Protein AF-A0A967DY01-F1 (afdb_monomer_lite)

Radius of gyration: 10.84 Å; chains: 1; bounding box: 29×23×24 Å

pLDDT: mean 89.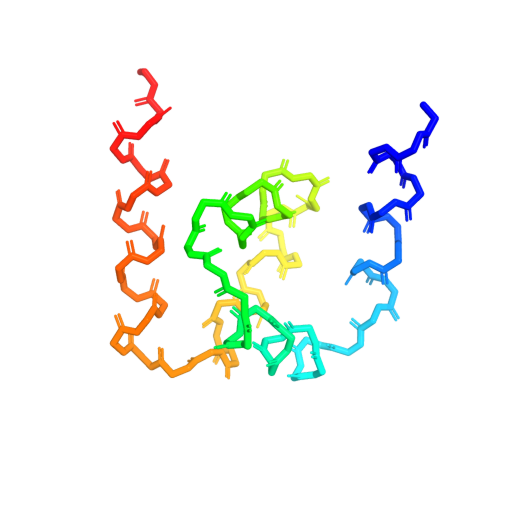01, std 7.22, range [56.03, 94.88]

Sequence (66 aa):
EERTRLAKMYESMPSEDAAARLERMPDRRALEILRLVKSKTAGAILSQVKADRAAKLTEQLLAQMP

Foldseek 3Di:
DVLQVLQVVLVPDQLLVLLVVLVVDDLVVSLSNLVSYDVVSSVSNLVNHPVVSSVVSVVVNVVPDD

Structure (mmCIF, N/CA/C/O backbone):
data_AF-A0A967DY01-F1
#
_entry.id   AF-A0A967DY01-F1
#
loop_
_atom_site.group_PDB
_atom_site.id
_atom_site.type_symbol
_atom_site.label_atom_id
_atom_site.label_alt_id
_atom_site.label_comp_id
_atom_site.label_asym_id
_atom_site.label_entity_id
_atom_site.label_seq_id
_atom_site.pdbx_PDB_ins_code
_atom_site.Cartn_x
_atom_site.Cartn_y
_atom_site.Cartn_z
_atom_site.occupancy
_atom_site.B_iso_or_equiv
_atom_site.auth_seq_id
_atom_site.auth_comp_id
_atom_site.auth_asym_id
_atom_site.auth_atom_id
_atom_site.pdbx_PDB_model_num
ATOM 1 N N . GLU A 1 1 ? 16.422 -1.166 11.408 1.00 66.06 1 GLU A N 1
ATOM 2 C CA . GLU A 1 1 ? 17.110 -2.059 10.451 1.00 66.06 1 GLU A CA 1
ATOM 3 C C . GLU A 1 1 ? 16.126 -2.800 9.530 1.00 66.06 1 GLU A C 1
ATOM 5 O O . GLU A 1 1 ? 16.049 -2.471 8.351 1.00 66.06 1 GLU A O 1
ATOM 10 N N . GLU A 1 2 ? 15.323 -3.749 10.034 1.00 77.75 2 GLU A N 1
ATOM 11 C CA . GLU A 1 2 ? 14.480 -4.624 9.188 1.00 77.75 2 GLU A CA 1
ATOM 12 C C . GLU A 1 2 ? 13.379 -3.890 8.405 1.00 77.75 2 GLU A C 1
ATOM 14 O O . GLU A 1 2 ? 13.254 -4.064 7.194 1.00 77.75 2 GLU A O 1
ATOM 19 N N . ARG A 1 3 ? 12.649 -2.983 9.064 1.00 80.94 3 ARG A N 1
ATOM 20 C CA . ARG A 1 3 ? 11.626 -2.132 8.428 1.00 80.94 3 ARG A CA 1
ATOM 21 C C . ARG A 1 3 ? 12.182 -1.309 7.261 1.00 80.94 3 ARG A C 1
ATOM 23 O O . ARG A 1 3 ? 11.534 -1.182 6.229 1.00 80.94 3 ARG A O 1
ATOM 30 N N . THR A 1 4 ? 13.402 -0.796 7.406 1.00 85.44 4 THR A N 1
ATOM 31 C CA . THR A 1 4 ? 14.084 0.012 6.385 1.00 85.44 4 THR A CA 1
ATOM 32 C C . THR A 1 4 ? 14.515 -0.835 5.189 1.00 85.44 4 THR A C 1
ATOM 34 O O . THR A 1 4 ? 14.394 -0.388 4.049 1.00 85.44 4 THR A O 1
ATOM 37 N N . ARG A 1 5 ? 14.987 -2.069 5.424 1.00 87.50 5 ARG A N 1
ATOM 38 C CA . ARG A 1 5 ? 15.275 -3.029 4.346 1.00 87.50 5 ARG A CA 1
ATOM 39 C C . ARG A 1 5 ? 14.006 -3.415 3.593 1.00 87.50 5 ARG A C 1
ATOM 41 O O . ARG A 1 5 ? 14.024 -3.439 2.367 1.00 87.50 5 ARG A O 1
ATOM 48 N N . LEU A 1 6 ? 12.912 -3.655 4.316 1.00 87.94 6 LEU A N 1
ATOM 49 C CA . LEU A 1 6 ? 11.618 -3.970 3.717 1.00 87.94 6 LEU A CA 1
ATOM 50 C C . LEU A 1 6 ? 11.122 -2.812 2.843 1.00 87.94 6 LEU A C 1
ATOM 52 O O . LEU A 1 6 ? 10.802 -3.034 1.680 1.00 87.94 6 LEU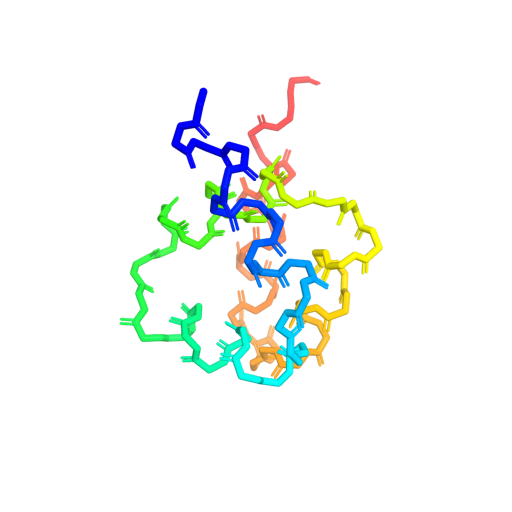 A O 1
ATOM 56 N N . ALA A 1 7 ? 11.141 -1.582 3.364 1.00 89.94 7 ALA A N 1
ATOM 57 C CA . ALA A 1 7 ? 10.773 -0.386 2.609 1.00 89.94 7 ALA A CA 1
ATOM 58 C C . ALA A 1 7 ? 11.575 -0.277 1.308 1.00 89.94 7 ALA A C 1
ATOM 60 O O . ALA A 1 7 ? 10.989 -0.252 0.232 1.00 89.94 7 ALA A O 1
ATOM 61 N N . LYS A 1 8 ? 12.912 -0.328 1.391 1.00 91.81 8 LYS A N 1
ATOM 62 C CA . LYS A 1 8 ? 13.782 -0.283 0.206 1.00 91.81 8 LYS A CA 1
ATOM 63 C C . LYS A 1 8 ? 13.481 -1.403 -0.784 1.00 91.81 8 LYS A C 1
ATOM 65 O O . LYS A 1 8 ? 13.520 -1.168 -1.984 1.00 91.81 8 LYS A O 1
ATOM 70 N N . MET A 1 9 ? 13.173 -2.605 -0.299 1.00 91.69 9 MET A N 1
ATOM 71 C CA . MET A 1 9 ? 12.839 -3.718 -1.178 1.00 91.69 9 MET A CA 1
ATOM 72 C C . MET A 1 9 ? 11.570 -3.433 -1.980 1.00 91.69 9 MET A C 1
ATOM 74 O O . MET A 1 9 ? 11.582 -3.602 -3.192 1.00 91.69 9 MET A O 1
ATOM 78 N N . TYR A 1 10 ? 10.502 -2.972 -1.329 1.00 90.62 10 TYR A N 1
ATOM 79 C CA . TYR A 1 10 ? 9.258 -2.621 -2.019 1.00 90.62 10 TYR A CA 1
ATOM 80 C C . TYR A 1 10 ? 9.386 -1.350 -2.869 1.00 90.62 10 TYR A C 1
ATOM 82 O O . TYR A 1 10 ? 8.706 -1.237 -3.880 1.00 90.62 10 TYR A O 1
ATOM 90 N N . GLU A 1 11 ? 10.266 -0.414 -2.505 1.00 90.88 11 GLU A N 1
ATOM 91 C CA . GLU A 1 11 ? 10.567 0.768 -3.321 1.00 90.88 11 GLU A CA 1
ATOM 92 C C . GLU A 1 11 ? 11.352 0.445 -4.596 1.00 90.88 11 GLU A C 1
ATOM 94 O O . GLU A 1 11 ? 11.155 1.114 -5.607 1.00 90.88 11 GLU A O 1
ATOM 99 N N . SER A 1 12 ? 12.227 -0.561 -4.557 1.00 92.38 12 SER A N 1
ATOM 100 C CA . SER A 1 12 ? 12.965 -1.041 -5.732 1.00 92.38 12 SER A CA 1
ATOM 101 C C . SER A 1 12 ? 12.211 -2.118 -6.521 1.00 92.38 12 SER A C 1
ATOM 103 O O . SER A 1 12 ? 12.665 -2.520 -7.589 1.00 92.38 12 SER A O 1
ATOM 105 N N . MET A 1 13 ? 11.095 -2.624 -5.990 1.00 92.44 13 MET A N 1
ATOM 106 C CA . MET A 1 13 ? 10.258 -3.636 -6.633 1.00 92.44 13 MET A CA 1
ATOM 107 C C . MET A 1 13 ? 9.290 -2.974 -7.622 1.00 92.44 13 MET A C 1
ATOM 109 O O . MET A 1 13 ? 8.742 -1.914 -7.309 1.00 92.44 13 MET A O 1
ATOM 113 N N . PRO A 1 14 ? 9.021 -3.592 -8.788 1.00 93.94 14 PRO A N 1
ATOM 114 C CA . PRO A 1 14 ? 7.971 -3.127 -9.684 1.00 93.94 14 PRO A CA 1
ATOM 115 C C . PRO A 1 14 ? 6.636 -3.016 -8.948 1.00 93.94 14 PRO A C 1
ATOM 117 O O . PRO A 1 14 ? 6.274 -3.885 -8.151 1.00 93.94 14 PRO A O 1
ATOM 120 N N . SER A 1 15 ? 5.886 -1.949 -9.220 1.00 91.44 15 SER A N 1
ATOM 121 C CA . SER A 1 15 ? 4.619 -1.689 -8.529 1.00 91.44 15 SER A CA 1
ATOM 122 C C . SER A 1 15 ? 3.592 -2.805 -8.745 1.00 91.44 15 SER A C 1
ATOM 124 O O . SER A 1 15 ? 2.818 -3.089 -7.838 1.00 91.44 15 SER A O 1
ATOM 126 N N . GLU A 1 16 ? 3.633 -3.470 -9.901 1.00 92.88 16 GLU A N 1
ATOM 127 C CA . GLU A 1 16 ? 2.770 -4.603 -10.252 1.00 92.88 16 GLU A CA 1
ATOM 128 C C . GLU A 1 16 ? 3.081 -5.849 -9.399 1.00 92.88 16 GLU A C 1
ATOM 130 O O . GLU A 1 16 ? 2.188 -6.412 -8.766 1.00 92.88 16 GLU A O 1
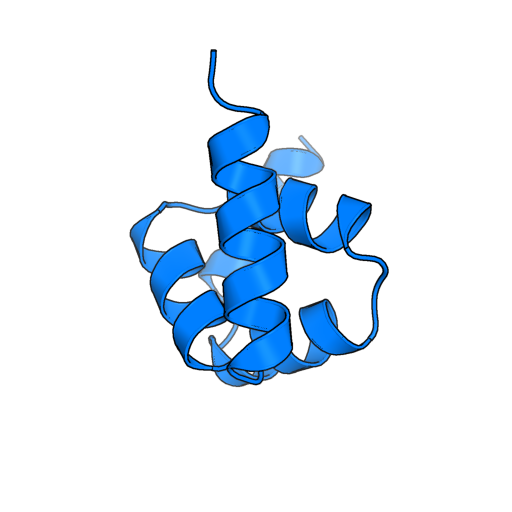ATOM 135 N N . ASP A 1 17 ? 4.362 -6.217 -9.264 1.00 94.12 17 ASP A N 1
ATOM 136 C CA . ASP A 1 17 ? 4.809 -7.303 -8.378 1.00 94.12 17 ASP A CA 1
ATOM 137 C C . ASP A 1 17 ? 4.488 -7.017 -6.909 1.00 94.12 17 ASP A C 1
ATOM 139 O O . ASP A 1 17 ? 4.012 -7.885 -6.166 1.00 94.12 17 ASP A O 1
ATOM 143 N N . ALA A 1 18 ? 4.744 -5.782 -6.473 1.00 93.06 18 ALA A N 1
ATOM 144 C CA . ALA A 1 18 ? 4.421 -5.343 -5.127 1.00 93.06 18 ALA A CA 1
ATOM 145 C C . ALA A 1 18 ? 2.910 -5.438 -4.875 1.00 93.06 18 ALA A C 1
ATOM 147 O O . ALA A 1 18 ? 2.506 -5.995 -3.854 1.00 93.06 18 ALA A O 1
ATOM 148 N N . ALA A 1 19 ? 2.078 -4.985 -5.815 1.00 92.44 19 ALA A N 1
ATOM 149 C CA . ALA A 1 19 ? 0.628 -5.101 -5.733 1.00 92.44 19 ALA A CA 1
ATOM 150 C C . ALA A 1 19 ? 0.171 -6.560 -5.662 1.00 92.44 19 ALA A C 1
ATOM 152 O O . ALA A 1 19 ? -0.581 -6.909 -4.755 1.00 92.44 19 ALA A O 1
ATOM 153 N N . ALA A 1 20 ? 0.689 -7.439 -6.523 1.00 93.50 20 ALA A N 1
ATOM 154 C CA . ALA A 1 20 ? 0.372 -8.866 -6.494 1.00 93.50 20 ALA A CA 1
ATOM 155 C C . ALA A 1 20 ? 0.747 -9.524 -5.151 1.00 93.50 20 ALA A C 1
ATOM 157 O O . ALA A 1 20 ? 0.031 -10.395 -4.646 1.0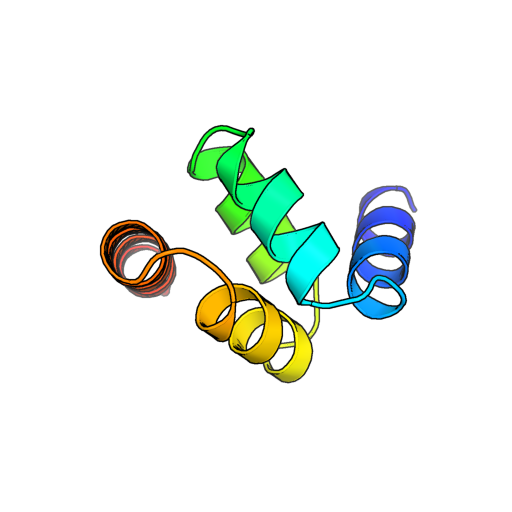0 93.50 20 ALA A O 1
ATOM 158 N N . ARG A 1 21 ? 1.849 -9.090 -4.524 1.00 92.12 21 ARG A N 1
ATOM 159 C CA . ARG A 1 21 ? 2.220 -9.522 -3.167 1.00 92.12 21 ARG A CA 1
ATOM 160 C C . ARG A 1 21 ? 1.266 -8.976 -2.117 1.00 92.12 21 ARG A C 1
ATOM 162 O O . ARG A 1 21 ? 0.829 -9.756 -1.271 1.00 92.12 21 ARG A O 1
ATOM 169 N N . LEU A 1 22 ? 0.937 -7.682 -2.170 1.00 90.56 22 LEU A N 1
ATOM 170 C CA . LEU A 1 22 ? -0.072 -7.073 -1.299 1.00 90.56 22 LEU A CA 1
ATOM 171 C C . LEU A 1 22 ? -1.411 -7.812 -1.418 1.00 90.56 22 LEU A C 1
ATOM 173 O O . LEU A 1 22 ? -2.085 -8.036 -0.414 1.00 90.56 22 LEU A O 1
ATOM 177 N N . GLU A 1 23 ? -1.759 -8.275 -2.619 1.00 89.50 23 GLU A N 1
ATOM 178 C CA . GLU A 1 23 ? -2.981 -9.035 -2.846 1.00 89.50 23 GLU A CA 1
ATOM 179 C C . GLU A 1 23 ? -2.976 -10.428 -2.194 1.00 89.50 23 GLU A C 1
ATOM 181 O O . GLU A 1 23 ? -4.021 -10.994 -1.860 1.00 89.50 23 GLU A O 1
ATOM 186 N N . ARG A 1 24 ? -1.805 -11.017 -1.985 1.00 90.62 24 ARG A N 1
ATOM 187 C CA . ARG A 1 24 ? -1.685 -12.349 -1.377 1.00 90.62 24 ARG A CA 1
ATOM 188 C C . ARG A 1 24 ? -1.521 -12.307 0.139 1.00 90.62 24 ARG A C 1
ATOM 190 O O . ARG A 1 24 ? -1.428 -13.359 0.765 1.00 90.62 24 ARG A O 1
ATOM 197 N N . MET A 1 25 ? -1.487 -11.119 0.738 1.00 91.00 25 MET A N 1
ATOM 198 C CA . MET A 1 25 ? -1.301 -10.938 2.175 1.00 91.00 25 MET A CA 1
ATOM 199 C C . MET A 1 25 ? -2.497 -10.230 2.830 1.00 91.00 25 MET A C 1
ATOM 201 O O . MET A 1 25 ? -3.286 -9.572 2.147 1.00 91.00 25 MET A O 1
ATOM 205 N N . PRO A 1 26 ? -2.663 -10.374 4.157 1.00 92.44 26 PRO A N 1
ATOM 206 C CA . PRO A 1 26 ? -3.740 -9.708 4.879 1.00 92.44 26 PRO A CA 1
ATOM 207 C C . PRO A 1 26 ? -3.574 -8.186 4.884 1.00 92.44 26 PRO A C 1
ATOM 209 O O . PRO A 1 26 ? -2.453 -7.674 4.968 1.00 92.44 26 PRO A O 1
ATOM 212 N N . ASP A 1 27 ? -4.710 -7.485 4.887 1.00 89.38 27 ASP A N 1
ATOM 213 C CA . ASP A 1 27 ? -4.799 -6.022 4.786 1.00 89.38 27 ASP A CA 1
ATOM 214 C C . ASP A 1 27 ? -3.892 -5.314 5.803 1.00 89.38 27 ASP A C 1
ATOM 216 O O . ASP A 1 27 ? -3.136 -4.414 5.452 1.00 89.38 27 ASP A O 1
ATOM 220 N N . ARG A 1 28 ? -3.845 -5.803 7.050 1.00 89.44 28 ARG A N 1
ATOM 221 C CA . ARG A 1 28 ? -2.973 -5.258 8.105 1.00 89.44 28 ARG A CA 1
ATOM 222 C C . ARG A 1 28 ? -1.496 -5.205 7.695 1.00 89.44 28 ARG A C 1
ATOM 224 O O . ARG A 1 28 ? -0.828 -4.207 7.940 1.00 89.44 28 ARG A O 1
ATOM 231 N N . A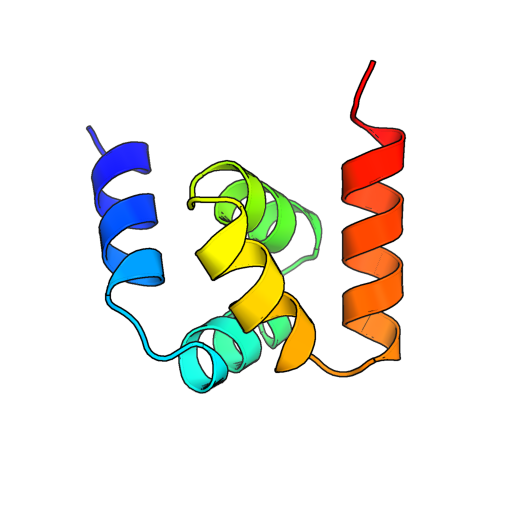RG A 1 29 ? -0.989 -6.264 7.054 1.00 90.62 29 ARG A N 1
ATOM 232 C CA . ARG A 1 29 ? 0.421 -6.367 6.640 1.00 90.62 29 ARG A CA 1
ATOM 233 C C . ARG A 1 29 ? 0.701 -5.515 5.403 1.00 90.62 29 ARG A C 1
ATOM 235 O O . ARG A 1 29 ? 1.755 -4.891 5.315 1.00 90.62 29 ARG A O 1
ATOM 242 N N . ALA A 1 30 ? -0.261 -5.457 4.483 1.00 91.75 30 ALA A N 1
ATOM 243 C CA . ALA A 1 30 ? -0.215 -4.575 3.323 1.00 91.75 30 ALA A CA 1
ATOM 244 C C . ALA A 1 30 ? -0.147 -3.097 3.746 1.00 91.75 30 ALA A C 1
ATOM 246 O O . ALA A 1 30 ? 0.710 -2.361 3.263 1.00 91.75 30 ALA A O 1
ATOM 247 N N . LEU A 1 31 ? -0.978 -2.685 4.707 1.00 91.00 31 LEU A N 1
ATOM 248 C CA . LEU A 1 31 ? -0.964 -1.332 5.268 1.00 91.00 31 LEU A CA 1
ATOM 249 C C . LEU A 1 31 ? 0.359 -0.998 5.955 1.00 91.00 31 LEU A C 1
ATOM 251 O O . LEU A 1 31 ? 0.869 0.103 5.772 1.00 91.00 31 LEU A O 1
ATOM 255 N N . GLU A 1 32 ? 0.944 -1.931 6.713 1.00 90.75 32 GLU A N 1
ATOM 256 C CA . GLU A 1 32 ? 2.274 -1.717 7.294 1.00 90.75 32 GLU A CA 1
ATOM 257 C C . GLU A 1 32 ? 3.317 -1.435 6.209 1.00 90.75 32 GLU A C 1
ATOM 259 O O . GLU A 1 32 ? 4.075 -0.479 6.333 1.00 90.75 32 GLU A O 1
ATOM 264 N N . ILE A 1 33 ? 3.326 -2.200 5.115 1.00 90.94 33 ILE A N 1
ATOM 265 C CA . ILE A 1 33 ? 4.256 -1.972 4.000 1.00 90.94 33 ILE A CA 1
ATOM 266 C C . ILE A 1 33 ? 3.995 -0.620 3.330 1.00 90.94 33 ILE A C 1
ATOM 268 O O . ILE A 1 33 ? 4.942 0.131 3.104 1.00 90.94 33 ILE A O 1
ATOM 272 N N . LEU A 1 34 ? 2.731 -0.281 3.061 1.00 90.56 34 LEU A N 1
ATOM 273 C CA . LEU A 1 34 ? 2.352 1.006 2.466 1.00 90.56 34 LEU A CA 1
ATOM 274 C C . LEU A 1 34 ? 2.781 2.197 3.336 1.00 90.56 34 LEU A C 1
ATOM 276 O O . LEU A 1 34 ? 3.146 3.234 2.793 1.00 90.56 34 LEU A O 1
ATOM 280 N N . ARG A 1 35 ? 2.795 2.042 4.668 1.00 89.38 35 ARG A N 1
ATOM 281 C CA . ARG A 1 35 ? 3.301 3.055 5.615 1.00 89.38 35 ARG A CA 1
ATOM 282 C C . ARG A 1 35 ? 4.828 3.112 5.691 1.00 89.38 35 ARG A C 1
ATOM 284 O O . ARG A 1 35 ? 5.371 4.115 6.144 1.00 89.38 35 ARG A O 1
ATOM 291 N N . LEU A 1 36 ? 5.515 2.037 5.311 1.00 90.75 36 LEU A N 1
ATOM 292 C CA . LEU A 1 36 ? 6.975 1.952 5.337 1.00 90.75 36 LEU A CA 1
ATOM 293 C C . LEU A 1 36 ? 7.623 2.525 4.072 1.00 90.75 36 LEU A C 1
ATOM 295 O O . LEU A 1 36 ? 8.731 3.055 4.151 1.00 90.75 36 LEU A O 1
ATOM 299 N N . VAL A 1 37 ? 6.966 2.403 2.917 1.00 91.81 37 VAL A N 1
ATOM 300 C CA . VAL A 1 37 ? 7.448 2.960 1.644 1.00 91.81 37 VAL A CA 1
ATOM 301 C C . VAL A 1 37 ? 7.072 4.438 1.496 1.00 91.81 37 VAL A C 1
ATOM 303 O O . VAL A 1 37 ? 6.182 4.945 2.175 1.00 91.81 37 VAL A O 1
ATOM 306 N N . LYS A 1 38 ? 7.728 5.152 0.574 1.00 91.06 38 LYS A N 1
ATOM 307 C CA . LYS A 1 38 ? 7.348 6.535 0.246 1.00 91.06 38 LYS A CA 1
ATOM 308 C C . LYS A 1 38 ? 5.938 6.601 -0.341 1.00 91.06 38 LYS A C 1
ATOM 310 O O . LYS A 1 38 ? 5.544 5.728 -1.113 1.00 91.06 38 LYS A O 1
ATOM 315 N N . SER A 1 39 ? 5.238 7.711 -0.101 1.00 89.62 39 SER A N 1
ATOM 316 C CA . SER A 1 39 ? 3.872 7.950 -0.594 1.00 89.62 39 SER A CA 1
ATOM 317 C C . SER A 1 39 ? 3.736 7.781 -2.111 1.00 89.62 39 SER A C 1
ATOM 319 O O . SER A 1 39 ? 2.733 7.258 -2.583 1.00 89.62 39 SER A O 1
ATOM 321 N N . LYS A 1 40 ? 4.767 8.157 -2.884 1.00 91.50 40 LYS A N 1
ATOM 322 C CA . LYS A 1 40 ? 4.802 7.950 -4.342 1.00 91.50 40 LYS A CA 1
ATOM 323 C C . LYS A 1 40 ? 4.750 6.463 -4.708 1.00 91.50 40 LYS A C 1
ATOM 325 O O . LYS A 1 40 ? 3.971 6.072 -5.569 1.00 91.50 40 LYS A O 1
ATOM 330 N N . THR A 1 41 ? 5.560 5.645 -4.041 1.00 92.88 41 THR A N 1
ATOM 331 C CA . THR A 1 41 ? 5.591 4.192 -4.238 1.00 92.88 41 THR A CA 1
ATOM 332 C C . THR A 1 41 ? 4.290 3.561 -3.757 1.00 92.88 41 THR A C 1
ATOM 334 O O . THR A 1 41 ? 3.717 2.753 -4.476 1.00 92.88 41 THR A O 1
ATOM 337 N N . ALA A 1 42 ? 3.781 3.966 -2.590 1.00 92.31 42 ALA A N 1
ATOM 338 C CA . ALA A 1 42 ? 2.494 3.496 -2.080 1.00 92.31 42 ALA A CA 1
ATOM 339 C C . ALA A 1 42 ? 1.356 3.772 -3.076 1.00 92.31 42 ALA A C 1
ATOM 341 O O . ALA A 1 42 ? 0.596 2.863 -3.388 1.00 92.31 42 ALA A O 1
ATOM 342 N N . GLY A 1 43 ? 1.284 4.986 -3.633 1.00 91.62 43 GLY A N 1
ATOM 343 C CA . GLY A 1 43 ? 0.303 5.343 -4.660 1.00 91.62 43 GLY A CA 1
ATOM 344 C C . GLY A 1 43 ? 0.456 4.527 -5.946 1.00 91.62 43 GLY A C 1
ATOM 345 O O . GLY A 1 43 ? -0.537 4.047 -6.487 1.00 91.62 43 GLY A O 1
ATOM 346 N N . ALA A 1 44 ? 1.692 4.299 -6.401 1.00 94.38 44 ALA A N 1
ATOM 347 C CA . ALA A 1 44 ? 1.956 3.460 -7.568 1.00 94.38 44 ALA A CA 1
ATOM 348 C C . ALA A 1 44 ? 1.522 2.004 -7.338 1.00 94.38 44 ALA A C 1
ATOM 350 O O . ALA A 1 44 ? 0.871 1.423 -8.199 1.00 94.38 44 ALA A O 1
ATOM 351 N N . ILE A 1 45 ? 1.822 1.435 -6.166 1.00 93.50 45 ILE A N 1
ATOM 352 C CA . ILE A 1 45 ? 1.380 0.090 -5.777 1.00 93.50 45 ILE A CA 1
ATOM 353 C C . ILE A 1 45 ? -0.146 0.039 -5.736 1.00 93.50 45 ILE A C 1
ATOM 355 O O . ILE A 1 45 ? -0.721 -0.825 -6.386 1.00 93.50 45 ILE A O 1
ATOM 359 N N . LEU A 1 46 ? -0.797 0.973 -5.031 1.00 91.94 46 LEU A N 1
ATOM 360 C CA . LEU A 1 46 ? -2.258 1.056 -4.917 1.00 91.94 46 LEU A CA 1
ATOM 361 C C . LEU A 1 46 ? -2.943 1.120 -6.287 1.00 91.94 46 LEU A C 1
ATOM 363 O O . LEU A 1 46 ? -3.963 0.469 -6.477 1.00 91.94 46 LEU A O 1
ATOM 367 N N . SER A 1 47 ? -2.345 1.826 -7.250 1.00 93.38 47 SER A N 1
ATOM 368 C CA . SER A 1 47 ? -2.851 1.912 -8.623 1.00 93.38 47 SER A CA 1
ATOM 369 C C . SER A 1 47 ? -2.755 0.601 -9.414 1.00 93.38 47 SER A C 1
ATOM 371 O O . SER A 1 47 ? -3.415 0.485 -10.444 1.00 93.38 47 SER A O 1
ATOM 373 N N . GLN A 1 48 ? -1.923 -0.349 -8.980 1.00 94.88 48 GLN A N 1
ATOM 374 C CA . GLN A 1 48 ? -1.774 -1.674 -9.594 1.00 94.88 48 GLN A CA 1
ATOM 375 C C . GLN A 1 48 ? -2.590 -2.756 -8.867 1.00 94.88 48 GLN A C 1
ATOM 377 O O . GLN A 1 48 ? -2.854 -3.816 -9.431 1.00 94.88 48 GLN A O 1
ATOM 382 N N . VAL A 1 49 ? -3.002 -2.522 -7.615 1.00 92.31 49 VAL A N 1
ATOM 383 C CA . VAL A 1 49 ? -3.905 -3.441 -6.900 1.00 92.31 49 VAL A CA 1
ATOM 384 C C . VAL A 1 49 ? -5.309 -3.329 -7.496 1.00 92.31 49 VAL A C 1
ATOM 386 O O . VAL A 1 49 ? -5.711 -2.273 -7.982 1.00 92.31 49 VAL A O 1
ATOM 389 N N . LYS A 1 50 ? -6.104 -4.402 -7.413 1.00 92.44 50 LYS A N 1
ATOM 390 C CA . LYS A 1 50 ? -7.522 -4.353 -7.796 1.00 92.44 50 LYS A CA 1
ATOM 391 C C . LYS A 1 50 ? -8.244 -3.207 -7.087 1.00 92.44 50 LYS A C 1
ATOM 393 O O . LYS A 1 50 ? -8.090 -3.042 -5.877 1.00 92.44 50 LYS A O 1
ATOM 398 N N . ALA A 1 51 ? -9.079 -2.488 -7.836 1.00 90.25 51 ALA A N 1
ATOM 399 C CA . ALA A 1 51 ? -9.760 -1.276 -7.382 1.00 90.25 51 ALA A CA 1
ATOM 400 C C . ALA A 1 51 ? -10.490 -1.442 -6.036 1.00 90.25 51 ALA A C 1
ATOM 402 O O . ALA A 1 51 ? -10.319 -0.610 -5.151 1.00 90.25 51 ALA A O 1
ATOM 403 N N . ASP A 1 52 ? -11.226 -2.543 -5.851 1.00 90.69 52 ASP A N 1
ATOM 404 C CA . ASP A 1 52 ? -11.937 -2.862 -4.602 1.00 90.69 52 ASP A CA 1
ATOM 405 C C . ASP A 1 52 ? -10.995 -2.890 -3.386 1.00 90.69 52 ASP A C 1
ATOM 407 O O . ASP A 1 52 ? -11.216 -2.243 -2.360 1.00 90.69 52 ASP A O 1
ATOM 411 N N . ARG A 1 53 ? -9.858 -3.571 -3.539 1.00 90.50 53 ARG A N 1
ATOM 412 C CA . ARG A 1 53 ? -8.872 -3.701 -2.471 1.00 90.50 53 ARG A CA 1
ATOM 413 C C . ARG A 1 53 ? -8.087 -2.414 -2.257 1.00 90.50 53 ARG A C 1
ATOM 415 O O . ARG A 1 53 ? -7.785 -2.073 -1.117 1.00 90.50 53 ARG A O 1
ATOM 422 N N . ALA A 1 54 ? -7.749 -1.709 -3.335 1.00 91.62 54 ALA A N 1
ATOM 423 C CA . ALA A 1 54 ? -7.085 -0.415 -3.264 1.00 91.62 54 ALA A CA 1
ATOM 424 C C . ALA A 1 54 ? -7.940 0.596 -2.488 1.00 91.62 54 ALA A C 1
ATOM 426 O O . ALA A 1 54 ? -7.411 1.280 -1.612 1.00 91.62 54 ALA A O 1
ATOM 427 N N . ALA A 1 55 ? -9.252 0.634 -2.746 1.00 91.31 55 ALA A N 1
ATOM 428 C CA . ALA A 1 55 ? -10.201 1.456 -2.000 1.00 91.31 55 ALA A CA 1
ATOM 429 C C . ALA A 1 55 ? -10.189 1.086 -0.513 1.00 91.31 55 ALA A C 1
ATOM 431 O O . ALA A 1 55 ? -9.854 1.927 0.318 1.00 91.31 55 ALA A O 1
ATOM 432 N N . LYS A 1 56 ? -10.390 -0.197 -0.190 1.00 92.06 56 LYS A N 1
ATOM 433 C CA . LYS A 1 56 ? -10.407 -0.683 1.197 1.00 92.06 56 LYS A CA 1
ATOM 434 C C . LYS A 1 56 ? -9.111 -0.379 1.959 1.00 92.06 56 LYS A C 1
ATOM 436 O O .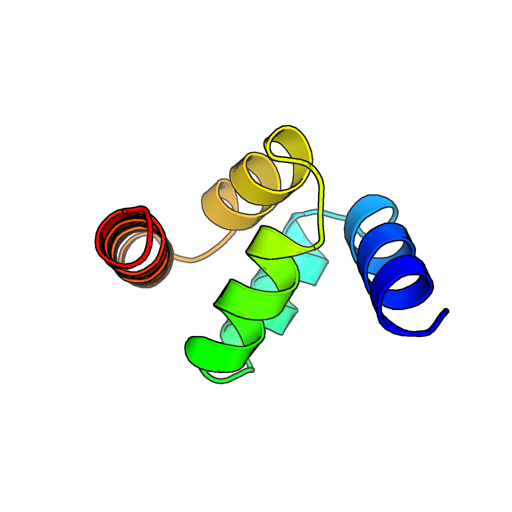 LYS A 1 56 ? -9.148 0.052 3.110 1.00 92.06 56 LYS A O 1
ATOM 441 N N . LEU A 1 57 ? -7.954 -0.600 1.331 1.00 91.00 57 LEU A N 1
ATOM 442 C CA . LEU A 1 57 ? -6.652 -0.285 1.926 1.00 91.00 57 LEU A CA 1
ATOM 443 C C . LEU A 1 57 ? -6.498 1.223 2.131 1.00 91.00 57 LEU A C 1
ATOM 445 O O . LEU A 1 57 ? -6.045 1.646 3.188 1.00 91.00 57 LEU A O 1
ATOM 449 N N . THR A 1 58 ? -6.902 2.036 1.158 1.00 89.62 58 THR A N 1
ATOM 450 C CA . THR A 1 58 ? -6.821 3.499 1.257 1.00 89.62 58 THR A CA 1
ATOM 451 C C . THR A 1 58 ? -7.712 4.026 2.380 1.00 89.62 58 THR A C 1
ATOM 453 O O . THR A 1 58 ? -7.245 4.808 3.206 1.00 89.62 58 THR A O 1
ATOM 456 N N . GLU A 1 59 ? -8.949 3.541 2.485 1.00 91.75 59 GLU A N 1
ATOM 457 C CA . GLU A 1 59 ? -9.870 3.888 3.572 1.00 91.75 59 GLU A CA 1
ATOM 458 C C . GLU A 1 59 ? -9.297 3.521 4.943 1.00 91.75 59 GLU A C 1
ATOM 460 O O . GLU A 1 59 ? -9.290 4.346 5.852 1.00 91.75 59 GLU A O 1
ATOM 465 N N . GLN A 1 60 ? -8.742 2.315 5.097 1.00 90.00 60 GLN A N 1
ATOM 466 C CA . GLN A 1 60 ? -8.115 1.894 6.355 1.00 90.00 60 GLN A CA 1
ATOM 467 C C . GLN A 1 60 ? -6.834 2.668 6.682 1.00 90.00 60 GLN A C 1
ATOM 469 O O . GLN A 1 60 ? -6.472 2.796 7.855 1.00 90.00 60 GLN A O 1
ATOM 474 N N . LEU A 1 61 ? -6.119 3.152 5.666 1.00 86.38 61 LEU A N 1
ATOM 475 C CA . LEU A 1 61 ? -4.926 3.972 5.844 1.00 86.38 61 LEU A CA 1
ATOM 476 C C . LEU A 1 61 ? -5.311 5.374 6.336 1.00 86.38 61 LEU A C 1
ATOM 478 O O . LEU A 1 61 ? -4.680 5.871 7.266 1.00 86.38 61 LEU A O 1
ATOM 482 N N . LEU A 1 62 ? -6.380 5.952 5.776 1.00 86.06 62 LEU A N 1
ATOM 483 C CA . LEU A 1 62 ? -6.951 7.242 6.178 1.00 86.06 62 LEU A CA 1
ATOM 484 C C . LEU A 1 62 ? -7.618 7.181 7.557 1.00 86.06 62 LEU A C 1
ATOM 486 O O . LEU A 1 62 ? -7.385 8.053 8.383 1.00 86.06 62 LEU A O 1
ATOM 490 N N . ALA A 1 63 ? -8.377 6.124 7.853 1.00 84.69 63 ALA A N 1
ATOM 491 C CA . ALA A 1 63 ? -9.046 5.943 9.145 1.00 84.69 63 ALA A CA 1
ATOM 492 C C . ALA A 1 63 ? -8.072 5.781 10.329 1.00 84.69 63 ALA A C 1
ATOM 494 O O . ALA A 1 63 ? -8.471 5.896 11.483 1.00 84.69 63 ALA A O 1
ATOM 495 N N . GLN A 1 64 ? -6.798 5.483 10.055 1.00 69.81 64 GLN A N 1
ATOM 496 C CA . GLN A 1 64 ? -5.736 5.350 11.057 1.00 69.81 64 GLN A CA 1
ATOM 497 C C . GLN A 1 64 ? -4.762 6.541 11.070 1.00 69.81 64 GLN A C 1
ATOM 499 O O . GLN A 1 64 ? -3.715 6.461 11.726 1.00 69.81 64 GLN A O 1
ATOM 504 N N . MET A 1 65 ? -5.060 7.610 10.327 1.00 61.38 65 MET A N 1
ATOM 505 C CA . MET A 1 65 ? -4.380 8.898 10.454 1.00 61.38 65 MET A CA 1
ATOM 506 C C . MET A 1 65 ? -5.137 9.734 11.504 1.00 61.38 65 MET A C 1
ATOM 508 O O . MET A 1 65 ? -6.341 9.916 11.336 1.00 61.38 65 MET A O 1
ATOM 512 N N . PRO A 1 66 ? -4.484 10.150 12.609 1.00 56.03 66 PRO A N 1
ATOM 513 C CA . PRO A 1 66 ? -5.107 10.982 13.639 1.00 56.03 66 PRO A CA 1
ATOM 514 C C . PRO A 1 66 ? -5.405 12.403 13.151 1.00 56.03 66 PRO A C 1
ATOM 516 O O . PRO A 1 66 ? -4.703 12.870 12.223 1.00 56.03 66 PRO A O 1
#

Secondary structure (DSSP, 8-state):
-HHHHHHHHHHHS-HHHHHHHHHTS-HHHHHHHHHHS-HHHHHHHHHHS-HHHHHHHHHHHHTT--